Protein AF-A0A509EFN3-F1 (afdb_monomer_lite)

Structure (mmCIF, N/CA/C/O backbone):
data_AF-A0A509EFN3-F1
#
_entry.id   AF-A0A509EFN3-F1
#
loop_
_atom_site.group_PDB
_atom_site.id
_atom_site.type_symbol
_atom_site.label_atom_id
_atom_site.label_alt_id
_atom_site.label_comp_id
_atom_site.label_asym_id
_atom_site.label_entity_id
_atom_site.label_seq_id
_atom_site.pdbx_PDB_ins_code
_atom_site.Cartn_x
_atom_site.Cartn_y
_atom_site.Cartn_z
_atom_site.occupancy
_atom_site.B_iso_or_equiv
_atom_site.auth_seq_id
_atom_site.auth_comp_id
_atom_site.auth_asym_id
_atom_site.auth_atom_id
_atom_site.pdbx_PDB_model_num
ATOM 1 N N . MET A 1 1 ? 12.966 13.571 -24.813 1.00 56.50 1 MET A N 1
ATOM 2 C CA . MET A 1 1 ? 11.941 12.512 -24.894 1.00 56.50 1 MET A CA 1
ATOM 3 C C . MET A 1 1 ? 12.173 11.597 -23.704 1.00 56.50 1 MET A C 1
ATOM 5 O O . MET A 1 1 ? 13.147 10.862 -23.718 1.00 56.50 1 MET A O 1
ATOM 9 N N . VAL A 1 2 ? 11.404 11.755 -22.622 1.00 57.28 2 VAL A N 1
ATOM 10 C CA . VAL A 1 2 ? 11.575 10.913 -21.425 1.00 57.28 2 VAL A CA 1
ATOM 11 C C . VAL A 1 2 ? 10.942 9.560 -21.723 1.00 57.28 2 VAL A C 1
ATOM 13 O O . VAL A 1 2 ? 9.756 9.492 -22.059 1.00 57.28 2 VAL A O 1
ATOM 16 N N . ASP A 1 3 ? 11.752 8.510 -21.667 1.00 78.31 3 ASP A N 1
ATOM 17 C CA . ASP A 1 3 ? 11.325 7.152 -21.971 1.00 78.31 3 ASP A CA 1
ATOM 18 C C . ASP A 1 3 ? 10.280 6.658 -20.954 1.00 78.31 3 ASP A C 1
ATOM 20 O O . ASP A 1 3 ? 10.272 7.047 -19.781 1.00 78.31 3 ASP A O 1
ATOM 24 N N . ARG A 1 4 ? 9.345 5.818 -21.408 1.00 76.12 4 ARG A N 1
ATOM 25 C CA . ARG A 1 4 ? 8.297 5.254 -20.541 1.00 76.12 4 ARG A CA 1
ATOM 26 C C . ARG A 1 4 ? 8.904 4.397 -19.428 1.00 76.12 4 ARG A C 1
ATOM 28 O O . ARG A 1 4 ? 8.412 4.457 -18.307 1.00 76.12 4 ARG A O 1
ATOM 35 N N . SER A 1 5 ? 9.988 3.682 -19.715 1.00 76.44 5 SER A N 1
ATOM 36 C CA . SER A 1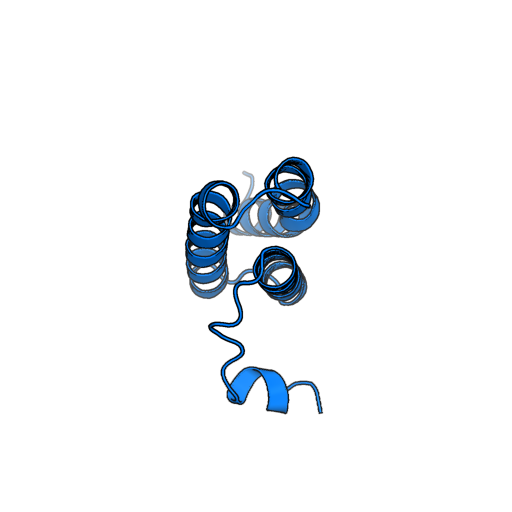 5 ? 10.659 2.803 -18.755 1.00 76.44 5 SER A CA 1
ATOM 37 C C . SER A 1 5 ? 11.317 3.601 -17.629 1.00 76.44 5 SER A C 1
ATOM 39 O O . SER A 1 5 ? 11.248 3.190 -16.475 1.00 76.44 5 SER A O 1
ATOM 41 N N . SER A 1 6 ? 11.884 4.775 -17.934 1.00 78.31 6 SER A N 1
ATOM 42 C CA . SER A 1 6 ? 12.464 5.674 -16.925 1.00 78.31 6 SER A CA 1
ATOM 43 C C . SER A 1 6 ? 11.408 6.174 -15.940 1.00 78.31 6 SER A C 1
ATOM 45 O O . SER A 1 6 ? 11.625 6.117 -14.735 1.00 78.31 6 SER A O 1
ATOM 47 N N . ARG A 1 7 ? 10.226 6.566 -16.435 1.00 82.31 7 ARG A N 1
ATOM 48 C CA . ARG A 1 7 ? 9.107 6.993 -15.575 1.00 82.31 7 ARG A CA 1
ATOM 49 C C . ARG A 1 7 ? 8.582 5.861 -14.696 1.00 82.31 7 ARG A C 1
ATOM 51 O O . ARG A 1 7 ? 8.261 6.089 -13.536 1.00 82.31 7 ARG A O 1
ATOM 58 N N . THR A 1 8 ? 8.506 4.646 -15.235 1.00 84.81 8 THR A N 1
ATOM 59 C CA . THR A 1 8 ? 8.118 3.463 -14.456 1.00 84.81 8 THR A CA 1
ATOM 60 C C . THR A 1 8 ? 9.149 3.162 -13.364 1.00 84.81 8 THR A C 1
ATOM 62 O O . THR A 1 8 ? 8.768 2.896 -12.229 1.00 84.81 8 THR A O 1
ATOM 65 N N . ALA A 1 9 ? 10.448 3.264 -13.657 1.00 84.81 9 ALA A N 1
ATOM 66 C CA . ALA A 1 9 ? 11.500 3.059 -12.661 1.00 84.81 9 ALA A CA 1
ATOM 67 C C . ALA A 1 9 ? 11.474 4.121 -11.547 1.00 84.81 9 ALA A C 1
ATOM 69 O O . ALA A 1 9 ? 11.543 3.772 -10.371 1.00 84.81 9 ALA A O 1
ATOM 70 N N . GLU A 1 10 ? 11.318 5.399 -11.904 1.00 88.56 10 GLU A N 1
ATOM 71 C CA . GLU A 1 10 ? 11.172 6.504 -10.944 1.00 88.56 10 GLU A CA 1
ATOM 72 C C . GLU A 1 10 ? 9.939 6.324 -10.051 1.00 88.56 10 GLU A C 1
ATOM 74 O O . GLU A 1 10 ? 10.010 6.537 -8.842 1.00 88.56 10 GLU A O 1
ATOM 79 N N . PHE A 1 11 ? 8.819 5.875 -10.625 1.00 90.44 11 PHE A N 1
ATOM 80 C CA . PHE A 1 11 ? 7.621 5.555 -9.855 1.00 90.44 11 PHE A CA 1
ATOM 81 C C . PHE A 1 11 ? 7.873 4.425 -8.849 1.00 90.44 11 PHE A C 1
ATOM 83 O O . PHE A 1 11 ? 7.546 4.557 -7.672 1.00 90.44 11 PHE A O 1
ATOM 90 N N . TRP A 1 12 ? 8.497 3.323 -9.273 1.00 92.62 12 TRP A N 1
ATOM 91 C CA . TRP A 1 12 ? 8.798 2.224 -8.352 1.00 92.62 12 TRP A CA 1
ATOM 92 C C . TRP A 1 12 ? 9.847 2.592 -7.299 1.00 92.62 12 TRP A C 1
ATOM 94 O O . TRP A 1 12 ? 9.849 1.986 -6.232 1.00 92.62 12 TRP A O 1
ATOM 104 N N . ALA A 1 13 ? 10.686 3.600 -7.548 1.00 90.31 13 ALA A N 1
ATOM 105 C CA . ALA A 1 13 ? 11.596 4.148 -6.545 1.00 90.31 13 ALA A CA 1
ATOM 106 C C . ALA A 1 13 ? 10.869 4.960 -5.452 1.00 90.31 13 ALA A C 1
ATOM 108 O O . ALA A 1 13 ? 11.329 4.983 -4.314 1.00 90.31 13 ALA A O 1
ATOM 109 N N . SER A 1 14 ? 9.720 5.579 -5.754 1.00 93.88 14 SER A N 1
ATOM 110 C CA . SER A 1 14 ? 8.924 6.351 -4.779 1.00 93.88 14 SER A CA 1
ATOM 111 C C . SER A 1 14 ? 7.852 5.532 -4.050 1.00 93.88 14 SER A C 1
ATOM 113 O O . SER A 1 14 ? 7.136 6.045 -3.187 1.00 93.88 14 SER A O 1
ATOM 115 N N . VAL A 1 15 ? 7.741 4.236 -4.355 1.00 95.12 15 VAL A N 1
ATOM 116 C CA . VAL A 1 15 ? 6.725 3.349 -3.772 1.00 95.12 15 VAL A CA 1
ATOM 117 C C . VAL A 1 15 ? 6.805 3.275 -2.244 1.00 95.12 15 VAL A C 1
ATOM 119 O O . VAL A 1 15 ? 5.782 3.080 -1.591 1.00 95.12 15 VAL A O 1
ATOM 122 N N . THR A 1 16 ? 7.991 3.473 -1.661 1.00 95.06 16 THR A N 1
ATOM 123 C CA . THR A 1 16 ? 8.183 3.511 -0.208 1.00 95.06 16 THR A CA 1
ATOM 124 C C . THR A 1 16 ? 7.395 4.639 0.437 1.00 95.06 16 THR A C 1
ATOM 126 O O . THR A 1 16 ? 6.650 4.394 1.389 1.00 95.06 16 THR A O 1
ATOM 129 N N . ASP A 1 17 ? 7.471 5.842 -0.122 1.00 96.12 17 ASP A N 1
ATOM 130 C CA . ASP A 1 17 ? 6.736 7.000 0.384 1.00 96.12 17 ASP A CA 1
ATOM 131 C C . ASP A 1 17 ? 5.230 6.815 0.189 1.00 96.12 17 ASP A C 1
ATOM 133 O O . ASP A 1 17 ? 4.433 7.101 1.088 1.00 96.12 17 ASP A O 1
ATOM 137 N N . LEU A 1 18 ? 4.830 6.263 -0.962 1.00 96.56 18 LEU A N 1
ATOM 138 C CA . LEU A 1 18 ? 3.431 5.972 -1.265 1.00 96.56 18 LEU A CA 1
ATOM 139 C C . LEU A 1 18 ? 2.829 4.973 -0.268 1.00 96.56 18 LEU A C 1
ATOM 141 O O . LEU A 1 18 ? 1.762 5.227 0.295 1.00 96.56 18 LEU A O 1
ATOM 145 N N . VAL A 1 19 ? 3.501 3.841 -0.042 1.00 96.88 19 VAL A N 1
ATOM 146 C CA . VAL A 1 19 ? 3.044 2.811 0.899 1.00 96.88 19 VAL A CA 1
ATOM 147 C C . VAL A 1 19 ? 3.007 3.371 2.317 1.00 96.88 19 VAL A C 1
ATOM 149 O O . VAL A 1 19 ? 2.000 3.185 2.998 1.00 96.88 19 VAL A O 1
ATOM 152 N N . THR A 1 20 ? 4.035 4.110 2.739 1.00 96.31 20 THR A N 1
ATOM 153 C CA . THR A 1 20 ? 4.089 4.747 4.066 1.00 96.31 20 THR A CA 1
ATOM 154 C C . THR A 1 20 ? 2.904 5.688 4.272 1.00 96.31 20 THR A C 1
ATOM 156 O O . THR A 1 20 ? 2.138 5.506 5.216 1.00 96.31 20 THR A O 1
ATOM 159 N N . THR A 1 21 ? 2.650 6.583 3.313 1.00 97.75 21 THR A N 1
ATOM 160 C CA . THR A 1 21 ? 1.530 7.540 3.348 1.00 97.75 21 THR A CA 1
ATOM 161 C C . THR A 1 21 ? 0.165 6.853 3.465 1.00 97.75 21 THR A C 1
ATOM 163 O O . THR A 1 21 ? -0.761 7.391 4.070 1.00 97.75 21 THR A O 1
ATOM 166 N N . LYS A 1 22 ? -0.000 5.664 2.873 1.00 97.44 22 LYS A N 1
ATOM 167 C CA . LYS A 1 22 ? -1.258 4.903 2.941 1.00 97.44 22 LYS A CA 1
ATOM 168 C C . LYS A 1 22 ? -1.392 4.083 4.220 1.00 97.44 22 LYS A C 1
ATOM 170 O O . LYS A 1 22 ? -2.505 3.927 4.716 1.00 97.44 22 LYS A O 1
ATOM 175 N N . VAL A 1 23 ? -0.288 3.532 4.719 1.00 97.31 23 VAL A N 1
ATOM 176 C CA . VAL A 1 23 ? -0.268 2.611 5.859 1.00 97.31 23 VAL A CA 1
ATOM 177 C C . VAL A 1 23 ? -0.293 3.361 7.186 1.00 97.31 23 VAL A C 1
ATOM 179 O O . VAL A 1 23 ? -1.098 2.999 8.041 1.00 97.31 23 VAL A O 1
ATOM 182 N N . GLU A 1 24 ? 0.536 4.396 7.359 1.00 97.44 24 GLU A N 1
ATOM 183 C CA . GLU A 1 24 ? 0.681 5.119 8.632 1.00 97.44 24 GLU A CA 1
ATOM 184 C C . GLU A 1 24 ? -0.649 5.571 9.250 1.00 97.44 24 GLU A C 1
ATOM 186 O O . GLU A 1 24 ? -0.874 5.261 10.422 1.00 97.44 24 GLU A O 1
ATOM 191 N N . PRO A 1 25 ? -1.582 6.205 8.509 1.00 97.19 25 PRO A N 1
ATOM 192 C CA . PRO A 1 25 ? -2.818 6.722 9.101 1.00 97.19 25 PRO A CA 1
ATOM 193 C C . PRO A 1 25 ? -3.748 5.645 9.669 1.00 97.19 25 PRO A C 1
ATOM 195 O O . PRO A 1 25 ? -4.637 5.951 10.460 1.00 97.19 25 PRO A O 1
ATOM 198 N N . VAL A 1 26 ? -3.582 4.389 9.246 1.00 96.94 26 VAL A N 1
ATOM 199 C CA . VAL A 1 26 ? -4.422 3.260 9.673 1.00 96.94 26 VAL A CA 1
ATOM 200 C C . VAL A 1 26 ? -3.663 2.263 10.556 1.00 96.94 26 VAL A C 1
ATOM 202 O O . VAL A 1 26 ? -4.217 1.223 10.941 1.00 96.94 26 VAL A O 1
ATOM 205 N N . LEU A 1 27 ? -2.413 2.569 10.923 1.00 93.94 27 LEU A N 1
ATOM 206 C CA . LEU A 1 27 ? -1.694 1.832 11.958 1.00 93.94 27 LEU A CA 1
ATOM 207 C C . LEU A 1 27 ? -2.436 1.990 13.290 1.00 93.94 27 LEU A C 1
ATOM 209 O O . LEU A 1 27 ? -2.782 3.086 13.711 1.00 93.94 27 LEU A O 1
ATOM 213 N N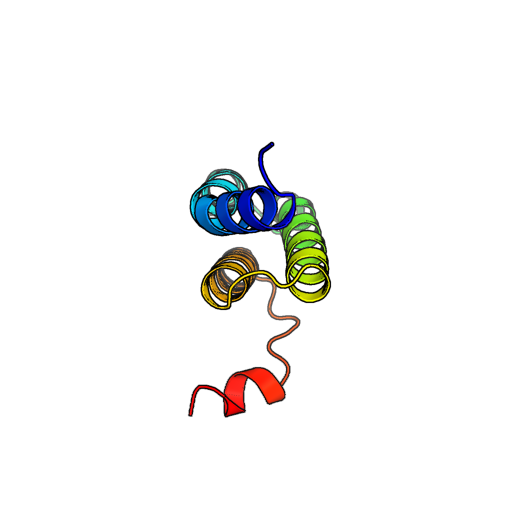 . GLY A 1 28 ? -2.734 0.871 13.949 1.00 90.38 28 GLY A N 1
ATOM 214 C CA . GLY A 1 28 ? -3.505 0.868 15.199 1.00 90.38 28 GLY A CA 1
ATOM 215 C C . GLY A 1 28 ? -5.028 0.949 15.027 1.00 90.38 28 GLY A C 1
ATOM 216 O O . GLY A 1 28 ? -5.737 0.544 15.941 1.00 90.38 28 GLY A O 1
ATOM 217 N N . ALA A 1 29 ? -5.542 1.330 13.851 1.00 94.44 29 ALA A N 1
ATOM 218 C CA . ALA A 1 29 ? -6.982 1.321 13.564 1.00 94.44 29 ALA A CA 1
ATOM 219 C C . ALA A 1 29 ? -7.564 -0.107 13.535 1.00 94.44 29 ALA A C 1
ATOM 221 O O . ALA A 1 29 ? -6.815 -1.085 13.480 1.00 94.44 29 ALA A O 1
ATOM 222 N N . ASP A 1 30 ? -8.887 -0.257 13.559 1.00 95.06 30 ASP A N 1
ATOM 223 C CA . ASP A 1 30 ? -9.527 -1.575 13.496 1.00 95.06 30 ASP A CA 1
ATOM 224 C C . ASP A 1 30 ? -9.436 -2.239 12.103 1.00 95.06 30 ASP A C 1
ATOM 226 O O . ASP A 1 30 ? -8.948 -1.672 11.120 1.00 95.06 30 ASP A O 1
ATOM 230 N N . ALA A 1 31 ? -9.889 -3.492 12.014 1.00 91.81 31 ALA A N 1
ATOM 231 C CA . ALA A 1 31 ? -9.831 -4.268 10.777 1.00 91.81 31 ALA A CA 1
ATOM 232 C C . ALA A 1 31 ? -10.659 -3.656 9.632 1.00 91.81 31 ALA A C 1
ATOM 234 O O . ALA A 1 31 ? -10.258 -3.778 8.473 1.00 91.81 31 ALA A O 1
ATOM 235 N N . THR A 1 32 ? -11.773 -2.989 9.943 1.00 94.19 32 THR A N 1
ATOM 236 C CA . THR A 1 32 ? -12.660 -2.357 8.959 1.00 94.19 32 THR A CA 1
ATOM 237 C C . THR A 1 32 ? -11.974 -1.153 8.326 1.00 94.19 32 THR A C 1
ATOM 239 O O . THR A 1 32 ? -11.956 -1.032 7.103 1.00 94.19 32 THR A O 1
ATOM 242 N N . ALA A 1 33 ? -11.320 -0.318 9.135 1.00 94.12 33 ALA A N 1
ATOM 243 C CA . ALA A 1 33 ? -10.546 0.825 8.659 1.00 94.12 33 ALA A CA 1
ATOM 244 C C . ALA A 1 33 ? -9.314 0.406 7.834 1.00 94.12 33 ALA A C 1
ATOM 246 O O . ALA A 1 33 ? -8.941 1.079 6.874 1.00 94.12 33 ALA A O 1
ATOM 247 N N . ARG A 1 34 ? -8.689 -0.733 8.166 1.00 95.50 34 ARG A N 1
ATOM 248 C CA . ARG A 1 34 ? -7.525 -1.259 7.429 1.00 95.50 34 ARG A CA 1
ATOM 249 C C . ARG A 1 34 ? -7.889 -1.951 6.115 1.00 95.50 34 ARG A C 1
ATOM 251 O O . ARG A 1 34 ? -7.031 -2.049 5.236 1.00 95.50 34 ARG A O 1
ATOM 258 N N . ALA A 1 35 ? -9.112 -2.464 5.970 1.00 94.19 35 ALA A N 1
ATOM 259 C CA . ALA A 1 35 ? -9.503 -3.285 4.822 1.00 94.19 35 ALA A CA 1
ATOM 260 C C . ALA A 1 35 ? -9.330 -2.581 3.457 1.00 94.19 35 ALA A C 1
ATOM 262 O O . ALA A 1 35 ? -8.728 -3.196 2.572 1.00 94.19 35 ALA A O 1
ATOM 263 N N . PRO A 1 36 ? -9.733 -1.306 3.270 1.00 96.31 36 PRO A N 1
ATOM 264 C CA . PRO A 1 36 ? -9.526 -0.601 2.004 1.00 96.31 36 PRO A CA 1
ATOM 265 C C . PRO A 1 36 ? -8.046 -0.434 1.647 1.00 96.31 36 PRO A C 1
ATOM 267 O O . PRO A 1 36 ? -7.662 -0.604 0.493 1.00 96.31 36 PRO A O 1
ATOM 270 N N . VAL A 1 37 ? -7.191 -0.156 2.638 1.00 97.19 37 VAL A N 1
ATOM 271 C CA . VAL A 1 37 ? -5.747 0.004 2.409 1.00 97.19 37 VAL A CA 1
ATOM 272 C C . VAL A 1 37 ? -5.097 -1.338 2.073 1.00 97.19 37 VAL A C 1
ATOM 274 O O . VAL A 1 37 ? -4.272 -1.408 1.168 1.00 97.19 37 VAL A O 1
ATOM 277 N N . ARG A 1 38 ? -5.508 -2.434 2.726 1.00 95.00 38 ARG A N 1
ATOM 278 C CA . ARG A 1 38 ? -5.059 -3.786 2.352 1.00 95.00 38 ARG A CA 1
ATOM 279 C C . ARG A 1 38 ? -5.418 -4.125 0.903 1.00 95.00 38 ARG A C 1
ATOM 281 O O . ARG A 1 38 ? -4.569 -4.657 0.196 1.00 95.00 38 ARG A O 1
ATOM 288 N N . ALA A 1 39 ? -6.646 -3.822 0.471 1.00 95.69 39 ALA A N 1
ATOM 289 C 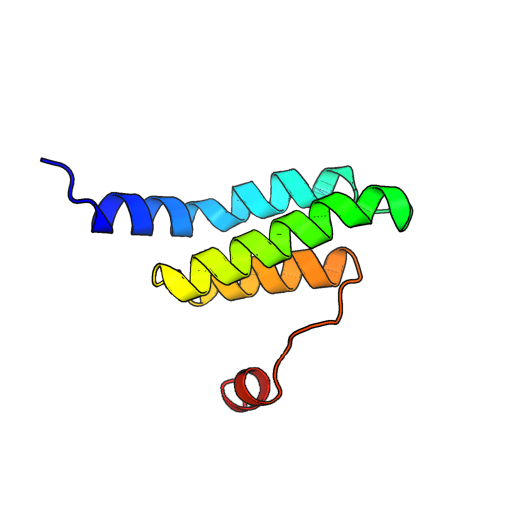CA . ALA A 1 39 ? -7.085 -4.050 -0.907 1.00 95.69 39 ALA A CA 1
ATOM 290 C C . ALA A 1 39 ? -6.249 -3.230 -1.900 1.00 95.69 39 ALA A C 1
ATOM 292 O O . ALA A 1 39 ? -5.665 -3.795 -2.817 1.00 95.69 39 ALA A O 1
ATOM 293 N N . TYR A 1 40 ? -6.072 -1.934 -1.629 1.00 96.69 40 TYR A N 1
ATOM 294 C CA . TYR A 1 40 ? -5.213 -1.067 -2.434 1.00 96.69 40 TYR A CA 1
ATOM 295 C C . TYR A 1 40 ? -3.788 -1.620 -2.589 1.00 96.69 40 TYR A C 1
ATOM 297 O O . TYR A 1 40 ? -3.243 -1.640 -3.689 1.00 96.69 40 TYR A O 1
ATOM 305 N N . LEU A 1 41 ? -3.180 -2.105 -1.502 1.00 96.50 41 LEU A N 1
ATOM 306 C CA . LEU A 1 41 ? -1.829 -2.666 -1.555 1.00 96.50 41 LEU A CA 1
ATOM 307 C C . LEU A 1 41 ? -1.763 -4.001 -2.311 1.00 96.50 41 LEU A C 1
ATOM 309 O O . LEU A 1 41 ? -0.734 -4.287 -2.915 1.00 96.50 41 LEU A O 1
ATOM 313 N N . ARG A 1 42 ? -2.830 -4.813 -2.312 1.00 94.88 42 ARG A N 1
ATOM 314 C CA . ARG A 1 42 ? -2.910 -6.021 -3.156 1.00 94.88 42 ARG A CA 1
ATOM 315 C C . ARG A 1 42 ? -2.916 -5.660 -4.633 1.00 94.88 42 ARG A C 1
ATOM 317 O O . ARG A 1 42 ? -2.145 -6.231 -5.400 1.00 94.88 42 ARG A O 1
ATOM 324 N N . ASP A 1 43 ? -3.744 -4.692 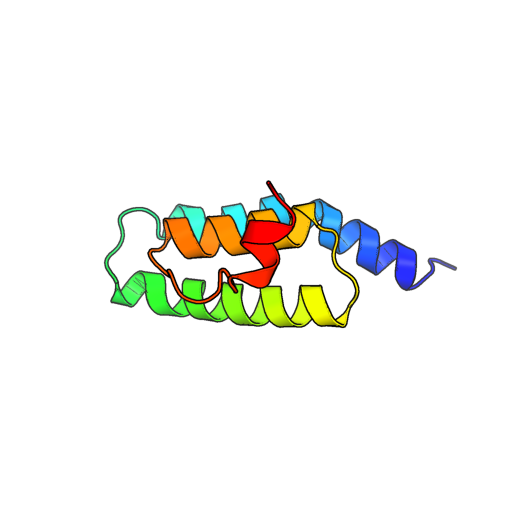-5.003 1.00 95.38 43 ASP A N 1
ATOM 325 C CA . ASP A 1 43 ? -3.847 -4.233 -6.386 1.00 95.38 43 ASP A CA 1
ATOM 326 C C . ASP A 1 43 ? -2.520 -3.621 -6.847 1.00 95.38 43 ASP A C 1
ATOM 328 O O . ASP A 1 43 ? -2.017 -3.949 -7.921 1.00 95.38 43 ASP A O 1
ATOM 332 N N . LEU A 1 44 ? -1.889 -2.810 -5.992 1.00 95.44 44 LEU A N 1
ATOM 333 C CA . LEU A 1 44 ? -0.575 -2.231 -6.263 1.00 95.44 44 LEU A CA 1
ATOM 334 C C . LEU A 1 44 ? 0.501 -3.308 -6.462 1.00 95.44 44 LEU A C 1
ATOM 336 O O . LEU A 1 44 ? 1.341 -3.178 -7.350 1.00 95.44 44 LEU A O 1
ATOM 340 N N . GLU A 1 45 ? 0.474 -4.387 -5.679 1.00 94.12 45 GLU A N 1
ATOM 341 C CA . GLU A 1 45 ? 1.408 -5.501 -5.848 1.00 94.12 45 GLU A CA 1
ATOM 342 C C . GLU A 1 45 ? 1.175 -6.266 -7.159 1.00 94.12 45 GLU A C 1
ATOM 344 O O . GLU A 1 45 ? 2.133 -6.674 -7.818 1.00 94.12 45 GLU A O 1
ATOM 349 N N . ALA A 1 46 ? -0.085 -6.459 -7.560 1.00 92.81 46 ALA A N 1
ATOM 350 C CA . ALA A 1 46 ? -0.424 -7.079 -8.839 1.00 92.81 46 ALA A CA 1
ATOM 351 C C . ALA A 1 46 ? 0.094 -6.235 -10.016 1.00 92.81 46 ALA A C 1
ATOM 353 O O . ALA A 1 46 ? 0.726 -6.773 -10.929 1.00 92.81 46 ALA A O 1
ATOM 354 N N . VAL A 1 47 ? -0.085 -4.911 -9.946 1.00 93.81 47 VAL A N 1
ATOM 355 C CA . VAL A 1 47 ? 0.463 -3.969 -10.932 1.00 93.81 47 VAL A CA 1
ATOM 356 C C . VAL A 1 47 ? 1.990 -4.036 -10.949 1.00 93.81 47 VAL A C 1
ATOM 358 O O . VAL A 1 47 ? 2.568 -4.227 -12.018 1.00 93.81 47 VAL A O 1
ATOM 361 N N . ALA A 1 48 ? 2.643 -3.996 -9.783 1.00 91.75 48 ALA A N 1
ATOM 362 C CA . ALA A 1 48 ? 4.098 -4.097 -9.663 1.00 91.75 48 ALA A CA 1
ATOM 363 C C . ALA A 1 48 ? 4.656 -5.360 -10.322 1.00 91.75 48 ALA A C 1
ATOM 365 O O . ALA A 1 48 ? 5.647 -5.293 -11.047 1.00 91.75 48 ALA A O 1
ATOM 366 N N . ARG A 1 49 ? 4.001 -6.511 -10.140 1.00 89.81 49 ARG A N 1
ATOM 367 C CA . ARG A 1 49 ? 4.407 -7.753 -10.813 1.00 89.81 49 ARG A CA 1
ATOM 368 C C . ARG A 1 49 ? 4.239 -7.679 -12.331 1.00 89.81 49 ARG A C 1
ATOM 370 O O . ARG A 1 49 ? 5.086 -8.203 -13.048 1.00 89.81 49 ARG A O 1
ATOM 377 N N . SER A 1 50 ? 3.172 -7.045 -12.816 1.00 90.50 50 SER A N 1
ATOM 378 C CA . SER A 1 50 ? 2.881 -6.950 -14.254 1.00 90.50 50 SER A CA 1
ATOM 379 C C . SER A 1 50 ? 3.767 -5.946 -15.001 1.00 90.50 50 SER A C 1
ATOM 381 O O . SER A 1 50 ? 4.126 -6.187 -16.150 1.00 90.50 50 SER A O 1
ATOM 383 N N . GLU A 1 51 ? 4.160 -4.851 -14.347 1.00 90.00 51 GLU A N 1
ATOM 384 C CA . GLU A 1 51 ? 4.924 -3.757 -14.961 1.00 90.00 51 GLU A CA 1
ATOM 385 C C . GLU A 1 51 ? 6.438 -3.844 -14.709 1.00 90.00 51 GLU A C 1
ATOM 387 O O . GLU A 1 51 ? 7.182 -2.944 -15.093 1.00 90.00 51 GLU A O 1
ATOM 392 N N . GLY A 1 52 ? 6.913 -4.918 -14.072 1.00 85.88 52 GLY A N 1
ATOM 393 C CA . GLY A 1 52 ? 8.339 -5.105 -13.790 1.00 85.88 52 GLY A CA 1
ATOM 394 C C . GLY A 1 52 ? 8.860 -4.217 -12.657 1.00 85.88 52 GLY A C 1
ATOM 395 O O . GLY A 1 52 ? 9.994 -3.743 -12.714 1.00 85.88 52 GLY A O 1
ATOM 396 N N . GLY A 1 53 ? 8.041 -3.991 -11.629 1.00 87.06 53 GLY A N 1
ATOM 397 C CA . GLY A 1 53 ? 8.446 -3.310 -10.405 1.00 87.06 53 GLY A CA 1
ATOM 398 C C . GLY A 1 53 ? 9.665 -3.965 -9.758 1.00 87.06 53 GLY A C 1
ATOM 399 O O . GLY A 1 53 ? 9.878 -5.179 -9.847 1.00 87.06 53 GLY A O 1
ATOM 400 N N . SER A 1 54 ? 10.492 -3.150 -9.103 1.00 89.56 54 SER A N 1
ATOM 401 C CA . SER A 1 54 ? 11.705 -3.640 -8.454 1.00 89.56 54 SER A CA 1
ATOM 402 C C . SER A 1 54 ? 11.375 -4.627 -7.327 1.00 89.56 54 SER A C 1
ATOM 404 O O . SER A 1 54 ? 10.299 -4.607 -6.723 1.00 89.56 54 SER A O 1
ATOM 406 N N . ARG A 1 55 ? 12.333 -5.500 -6.996 1.00 90.25 55 ARG A N 1
ATOM 407 C CA . ARG A 1 55 ? 12.197 -6.411 -5.847 1.00 90.25 55 ARG A CA 1
ATOM 408 C C . ARG A 1 55 ? 11.949 -5.646 -4.546 1.00 90.25 55 ARG A C 1
ATOM 410 O O . ARG A 1 55 ? 11.161 -6.092 -3.718 1.00 90.25 55 ARG A O 1
ATOM 417 N N . GLU A 1 56 ? 12.622 -4.512 -4.389 1.00 91.12 56 GLU A N 1
ATOM 418 C CA . GLU A 1 56 ? 12.441 -3.613 -3.254 1.00 91.12 56 GLU A CA 1
ATOM 419 C C . GLU A 1 56 ? 11.001 -3.098 -3.184 1.00 91.12 56 GLU A C 1
ATOM 421 O O . GLU A 1 56 ? 10.366 -3.223 -2.139 1.00 91.12 56 GLU A O 1
ATOM 426 N N . ALA A 1 57 ? 10.437 -2.647 -4.310 1.00 93.19 57 ALA A N 1
ATOM 427 C CA . ALA A 1 57 ? 9.052 -2.198 -4.376 1.00 93.19 57 ALA A CA 1
ATOM 428 C C . ALA A 1 57 ? 8.065 -3.280 -3.926 1.00 93.19 57 ALA A C 1
ATOM 430 O O . ALA A 1 57 ? 7.223 -3.043 -3.058 1.00 93.19 57 ALA A O 1
ATOM 431 N N . LEU A 1 58 ? 8.212 -4.497 -4.457 1.00 93.06 58 LEU A N 1
ATOM 432 C CA . LEU A 1 58 ? 7.392 -5.644 -4.060 1.00 93.06 58 LEU A CA 1
ATOM 433 C C . LEU A 1 58 ? 7.528 -5.952 -2.562 1.00 93.06 58 LEU A C 1
ATOM 435 O O . LEU A 1 58 ? 6.531 -6.208 -1.887 1.00 93.06 58 LEU A O 1
ATOM 439 N N . GLN A 1 59 ? 8.746 -5.894 -2.018 1.00 93.31 59 GLN A N 1
ATOM 440 C CA . GLN A 1 59 ? 8.998 -6.148 -0.601 1.00 93.31 59 GLN A CA 1
ATOM 441 C C . GLN A 1 59 ? 8.360 -5.086 0.301 1.00 93.31 59 GLN A C 1
ATOM 443 O O . GLN A 1 59 ? 7.810 -5.432 1.351 1.00 93.31 59 GLN A O 1
ATOM 448 N N . VAL A 1 60 ? 8.401 -3.815 -0.098 1.00 95.62 60 VAL A N 1
ATOM 449 C CA . VAL A 1 60 ? 7.774 -2.717 0.644 1.00 95.62 60 VAL A CA 1
ATOM 450 C C . VAL A 1 60 ? 6.254 -2.866 0.647 1.00 95.62 60 VAL A C 1
ATOM 452 O O . VAL A 1 60 ? 5.643 -2.834 1.718 1.00 95.62 60 VAL A O 1
ATOM 455 N N . ILE A 1 61 ? 5.646 -3.138 -0.511 1.00 95.31 61 ILE A N 1
ATOM 456 C CA . ILE A 1 61 ? 4.199 -3.375 -0.625 1.00 95.31 61 ILE A CA 1
ATOM 457 C C . ILE A 1 61 ? 3.778 -4.568 0.246 1.00 95.31 61 ILE A C 1
ATOM 459 O O . ILE A 1 61 ? 2.862 -4.452 1.067 1.00 95.31 61 ILE A O 1
ATOM 463 N N . ALA A 1 62 ? 4.480 -5.700 0.135 1.00 93.00 62 ALA A N 1
ATOM 464 C CA . ALA A 1 62 ? 4.203 -6.894 0.929 1.00 93.00 62 ALA A CA 1
ATOM 465 C C . ALA A 1 62 ? 4.365 -6.643 2.439 1.00 93.00 62 ALA A C 1
ATOM 467 O O . ALA A 1 62 ? 3.589 -7.158 3.247 1.00 93.00 62 ALA A O 1
ATOM 468 N N . SER A 1 63 ? 5.344 -5.829 2.842 1.00 94.44 63 SER A N 1
ATOM 469 C CA . SER A 1 63 ? 5.544 -5.455 4.247 1.00 94.44 63 SER A CA 1
ATOM 470 C C . SER A 1 63 ? 4.415 -4.559 4.760 1.00 94.44 63 SER A C 1
ATOM 472 O O . SER A 1 63 ? 3.879 -4.824 5.836 1.00 94.44 63 SER A O 1
ATOM 474 N N . GLY A 1 64 ? 3.971 -3.577 3.967 1.00 95.75 64 GLY A N 1
ATOM 475 C CA . GLY A 1 64 ? 2.802 -2.749 4.278 1.00 95.75 64 GLY A CA 1
ATOM 476 C C . GLY A 1 64 ? 1.537 -3.588 4.480 1.00 95.75 64 GLY A C 1
ATOM 477 O O . GLY A 1 64 ? 0.845 -3.443 5.488 1.00 95.75 64 GLY A O 1
ATOM 478 N N . ARG A 1 65 ? 1.281 -4.558 3.590 1.00 95.06 65 ARG A N 1
ATOM 479 C CA . ARG A 1 65 ? 0.172 -5.521 3.734 1.00 95.06 65 ARG A CA 1
ATOM 480 C C . ARG A 1 65 ? 0.235 -6.268 5.071 1.00 95.06 65 ARG A C 1
ATOM 482 O O . ARG A 1 65 ? -0.765 -6.324 5.794 1.00 95.06 65 ARG A O 1
ATOM 489 N N . ARG A 1 66 ? 1.415 -6.782 5.445 1.00 92.81 66 ARG A 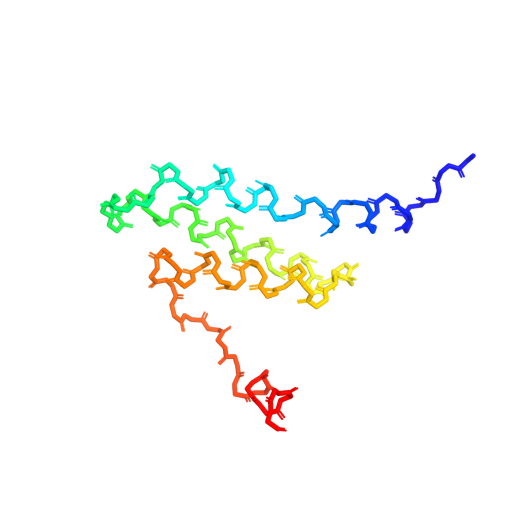N 1
ATOM 490 C CA . ARG A 1 66 ? 1.620 -7.510 6.712 1.00 92.81 66 ARG A CA 1
ATOM 491 C C . ARG A 1 66 ? 1.420 -6.638 7.943 1.00 92.81 66 ARG A C 1
ATOM 493 O O . ARG A 1 66 ? 0.782 -7.104 8.885 1.00 92.81 66 ARG A O 1
ATOM 500 N N . LEU A 1 67 ? 1.909 -5.396 7.934 1.00 94.94 67 LEU A N 1
ATOM 501 C CA . LEU A 1 67 ? 1.688 -4.439 9.029 1.00 94.94 67 LEU A CA 1
ATOM 502 C C . LEU A 1 67 ? 0.198 -4.203 9.269 1.00 94.94 67 LEU A C 1
ATOM 504 O O . LEU A 1 67 ? -0.263 -4.138 10.408 1.00 94.94 67 LEU A O 1
ATOM 508 N N . LEU A 1 68 ? -0.582 -4.162 8.191 1.00 94.88 68 LEU A N 1
ATOM 509 C CA . LEU A 1 68 ? -2.024 -4.030 8.297 1.00 94.88 68 LEU A CA 1
ATOM 510 C C . LEU A 1 68 ? -2.716 -5.320 8.718 1.00 94.88 68 LEU A C 1
ATOM 512 O O . LEU A 1 68 ? -3.893 -5.247 9.059 1.00 94.88 68 LEU A O 1
ATOM 516 N N . GLY A 1 69 ? -2.021 -6.460 8.756 1.00 91.38 69 GLY A N 1
ATOM 517 C CA . GLY A 1 69 ? -2.515 -7.779 9.157 1.00 91.38 69 GLY A CA 1
ATOM 518 C C . GLY A 1 69 ? -3.009 -8.650 7.998 1.00 91.38 69 GLY A C 1
ATOM 519 O O . GLY A 1 69 ? -3.713 -9.631 8.235 1.00 91.38 69 GLY A O 1
ATOM 520 N N . ASP A 1 70 ? -2.679 -8.298 6.754 1.00 88.62 70 ASP A N 1
ATOM 521 C CA . ASP A 1 70 ? -2.887 -9.170 5.601 1.00 88.62 70 ASP A CA 1
ATOM 522 C C . ASP A 1 70 ? -1.731 -10.173 5.493 1.00 88.62 70 ASP A C 1
ATOM 524 O O . ASP A 1 70 ? -0.582 -9.803 5.256 1.00 88.62 70 ASP A O 1
ATOM 528 N N . ARG A 1 71 ? -2.044 -11.454 5.715 1.00 78.38 71 ARG A N 1
ATOM 529 C CA . ARG A 1 71 ? -1.087 -12.574 5.648 1.00 78.38 71 ARG A CA 1
ATOM 530 C C . ARG A 1 71 ? -1.225 -13.413 4.379 1.00 78.38 71 ARG A C 1
ATOM 532 O O . ARG A 1 71 ? -0.566 -14.442 4.262 1.00 78.38 71 ARG A O 1
ATOM 539 N N . SER A 1 72 ? -2.098 -13.005 3.466 1.00 69.38 72 SER A N 1
ATOM 540 C CA . SER A 1 72 ? -2.256 -13.691 2.185 1.00 69.38 72 SER A CA 1
ATOM 541 C C . SER A 1 72 ? -1.049 -13.328 1.308 1.00 69.38 72 SER A C 1
ATOM 543 O O . SER A 1 72 ? -0.645 -12.171 1.298 1.00 69.38 72 SER A O 1
ATOM 545 N N . ASP A 1 73 ? -0.464 -14.296 0.605 1.00 57.25 73 ASP A N 1
ATOM 546 C CA . ASP A 1 73 ? 0.584 -14.106 -0.419 1.00 57.25 73 ASP A CA 1
ATOM 547 C C . ASP A 1 73 ? 2.010 -13.757 0.046 1.00 57.25 73 ASP A C 1
ATOM 549 O O . ASP A 1 73 ? 2.666 -12.866 -0.486 1.00 57.25 73 ASP A O 1
ATOM 553 N N . ILE A 1 74 ? 2.587 -14.561 0.941 1.00 53.19 74 ILE A N 1
ATOM 554 C CA . ILE A 1 74 ? 3.923 -15.062 0.584 1.00 53.19 74 ILE A CA 1
ATOM 555 C C . ILE A 1 74 ? 3.676 -16.422 -0.037 1.00 53.19 74 ILE A C 1
ATOM 557 O O . ILE A 1 74 ? 3.492 -17.403 0.684 1.00 53.19 74 ILE A O 1
ATOM 561 N N . THR A 1 75 ? 3.625 -16.496 -1.361 1.00 53.00 75 THR A N 1
ATOM 562 C CA . THR A 1 75 ? 3.708 -17.794 -2.025 1.00 53.00 75 THR A CA 1
ATOM 563 C C . THR A 1 75 ? 4.985 -18.482 -1.546 1.00 53.00 75 THR A C 1
ATOM 565 O O . THR A 1 75 ? 6.037 -17.851 -1.469 1.00 53.00 75 THR A O 1
ATOM 568 N N . GLU A 1 76 ? 4.927 -19.775 -1.221 1.00 48.97 76 GLU A N 1
ATOM 569 C CA . GLU A 1 76 ? 6.089 -20.577 -0.783 1.00 48.97 76 GLU A CA 1
ATOM 570 C C . GLU A 1 76 ? 7.314 -20.399 -1.712 1.00 48.97 76 GLU A C 1
ATOM 572 O O . GLU A 1 76 ? 8.466 -20.486 -1.286 1.00 48.97 76 GLU A O 1
ATOM 577 N N . ALA A 1 77 ? 7.054 -20.077 -2.984 1.00 46.19 77 ALA A N 1
ATOM 578 C CA . ALA A 1 77 ? 8.032 -19.730 -4.008 1.00 46.19 77 ALA A CA 1
ATOM 579 C C . ALA A 1 77 ? 8.897 -18.494 -3.681 1.00 46.19 77 ALA A C 1
ATOM 581 O O . ALA A 1 77 ? 10.086 -18.496 -3.998 1.00 46.19 77 ALA A O 1
ATOM 582 N N . ASP A 1 78 ? 8.351 -17.472 -3.016 1.00 50.53 78 ASP A N 1
ATOM 583 C CA . ASP A 1 78 ? 9.086 -16.258 -2.634 1.00 50.53 78 ASP A CA 1
ATOM 584 C C . ASP A 1 78 ? 9.968 -16.498 -1.401 1.00 50.53 78 ASP A C 1
ATOM 586 O O . ASP A 1 78 ? 11.058 -15.935 -1.286 1.00 50.53 78 ASP A O 1
ATOM 590 N N . ARG A 1 79 ? 9.544 -17.405 -0.508 1.00 51.88 79 ARG A N 1
ATOM 591 C CA . ARG A 1 79 ? 10.317 -17.811 0.677 1.00 51.88 79 ARG A CA 1
ATOM 592 C C . ARG A 1 79 ? 11.584 -18.583 0.297 1.00 51.88 79 ARG A C 1
ATOM 594 O O . ARG A 1 79 ? 12.628 -18.349 0.892 1.00 51.88 79 ARG A O 1
ATOM 601 N N . ARG A 1 80 ? 11.517 -19.437 -0.733 1.00 50.44 80 ARG A N 1
ATOM 602 C CA . ARG A 1 80 ? 12.667 -20.217 -1.243 1.00 50.44 80 ARG A CA 1
ATOM 603 C C . ARG A 1 80 ? 13.720 -19.388 -1.987 1.00 50.44 80 ARG A C 1
ATOM 605 O O . ARG A 1 80 ? 14.810 -19.884 -2.223 1.00 50.44 80 ARG A O 1
ATOM 612 N N . ARG A 1 81 ? 13.411 -18.147 -2.383 1.00 47.22 81 ARG A N 1
ATOM 613 C CA . ARG A 1 81 ? 14.368 -17.222 -3.030 1.00 47.22 81 ARG A CA 1
ATOM 614 C C . ARG A 1 81 ? 15.097 -16.307 -2.036 1.00 47.22 81 ARG A C 1
ATOM 616 O O . ARG A 1 81 ? 15.846 -15.421 -2.445 1.00 47.22 81 ARG A O 1
ATOM 623 N N . LEU A 1 82 ? 14.833 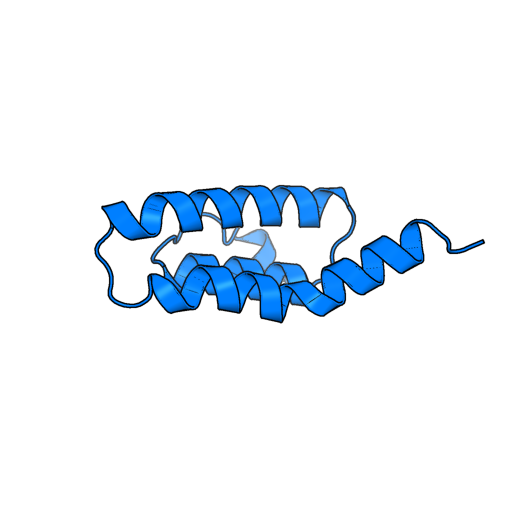-16.480 -0.743 1.00 51.00 82 LEU A N 1
ATOM 624 C CA . LEU A 1 82 ? 15.421 -15.727 0.368 1.00 51.00 82 LEU A CA 1
ATOM 625 C C . LEU A 1 82 ? 16.218 -16.625 1.335 1.00 51.00 82 LEU A C 1
ATOM 627 O O . LEU A 1 82 ? 16.722 -16.114 2.332 1.00 51.00 82 LEU A O 1
ATOM 631 N N . SER A 1 83 ? 16.315 -17.928 1.047 1.00 45.06 83 SER A N 1
ATOM 632 C CA . SER A 1 83 ? 17.089 -18.934 1.788 1.00 45.06 83 SER A CA 1
ATOM 633 C C . SER A 1 83 ? 18.321 -19.369 1.013 1.00 45.06 83 SER A C 1
ATOM 635 O O . SER A 1 83 ? 18.131 -19.659 -0.192 1.00 45.06 83 SER A O 1
#

Organism: NCBI:txid2584084

Foldseek 3Di:
DDDPVNVVQVVLVCLLVVLCVLQVVCQVPDLVSLVVSLVVLVVVLVVCVVSVRDPVSNVSSVVSNVSSPNPPDPPVVVVVVVD

Secondary structure (DSSP, 8-state):
---HHHHHHHHHHSHHHHHHHHHGGGTT--HHHHHHHHHHHHHHHHHHHHHT--HHHHHHHHHHHHHTT------HHHHTT--

pLDDT: mean 85.52, std 15.73, range [45.06, 97.75]

Sequence (83 aa):
MVDRSSRTAEFWASVTDLVTTKVEPVLGADATARAPVRAYLRDLEAVARSEGGSREALQVIASGRRLLGDRSDITEADRRRLS

Radius of gyration: 13.66 Å; chains: 1; bounding box: 30×33×40 Å